Protein AF-A0A914Z240-F1 (afdb_monomer_lite)

Sequence (138 aa):
MFDLDIVGTVSGNLQIVLSVPIGGGIVIIAKALSISATLDLQKNQFRQPYLRVSACELRAGYIDAKVTDLGLLTDSINFKYKQEMIGKAREVIQSTICSNLELIVKTQVNTKLAEIPKAIAVSDVLDYLDKDKEIVRE

Secondary structure (DSSP, 8-state):
-EEEEEEEEEEEEEESSSEEEEEEEEEEEEEEEEEEEEEEEEE-TTS-EEEEEEEEEEEEEEEEEEEE--GGGHHHHHHHSHHHHHHHHHHHHHHHHHHHHHHHIIIIIHHHHHTS-SS--HHHHHHHHHHHHHHTT-

InterPro domains:
  IPR017942 Lipid-binding serum glycoprotein, N-terminal [PF01273] (9-102)
  IPR017943 Bactericidal permeability-increasing protein, alpha/beta domain superfamily [SSF55394] (10-124)
  IPR032942 BPI/LBP/Plunc family [PTHR10504] (3-125)

Organism: NCBI:txid310955

Structure (mmCIF, N/CA/C/O backbone):
data_AF-A0A914Z240-F1
#
_entry.id   AF-A0A914Z240-F1
#
loop_
_atom_site.group_PDB
_atom_site.id
_atom_site.type_symbol
_atom_site.label_atom_id
_atom_site.label_alt_id
_atom_site.label_comp_id
_atom_site.label_asym_id
_atom_site.label_entity_id
_atom_site.label_seq_id
_atom_site.pdbx_PDB_ins_code
_atom_site.Cartn_x
_atom_site.Cartn_y
_atom_site.Cartn_z
_atom_site.occupancy
_atom_site.B_iso_or_equiv
_atom_site.auth_seq_id
_atom_site.auth_comp_id
_atom_site.auth_asym_id
_atom_site.auth_atom_id
_atom_site.pdbx_PDB_model_num
ATOM 1 N N . MET A 1 1 ? -11.266 -2.740 -4.743 1.00 79.38 1 MET A N 1
ATOM 2 C CA . MET A 1 1 ? -10.148 -2.709 -5.705 1.00 79.38 1 MET A CA 1
ATOM 3 C C . MET A 1 1 ? -10.044 -1.285 -6.220 1.00 79.38 1 MET A C 1
ATOM 5 O O . MET A 1 1 ? -11.097 -0.713 -6.477 1.00 79.38 1 MET A O 1
ATOM 9 N N . PHE A 1 2 ? -8.854 -0.689 -6.272 1.00 90.56 2 PHE A N 1
ATOM 10 C CA . PHE A 1 2 ? -8.693 0.720 -6.661 1.00 90.56 2 PHE A CA 1
ATOM 11 C C . PHE A 1 2 ? -7.499 0.921 -7.597 1.00 90.56 2 PHE A C 1
ATOM 13 O O . PHE A 1 2 ? -6.591 0.090 -7.639 1.00 90.56 2 PHE A O 1
ATOM 20 N N . ASP A 1 3 ? -7.516 2.039 -8.317 1.00 92.56 3 ASP A N 1
ATOM 21 C CA . ASP A 1 3 ? -6.481 2.430 -9.268 1.00 92.56 3 ASP A CA 1
ATOM 22 C C . ASP A 1 3 ? -5.756 3.682 -8.767 1.00 92.56 3 ASP A C 1
ATOM 24 O O . ASP A 1 3 ? -6.348 4.532 -8.098 1.00 92.56 3 ASP A O 1
ATOM 28 N N . LEU A 1 4 ? -4.469 3.784 -9.083 1.00 90.12 4 LEU A N 1
ATOM 29 C CA . LEU A 1 4 ? -3.598 4.873 -8.666 1.00 90.12 4 LEU A CA 1
ATOM 30 C C . LEU A 1 4 ? -2.585 5.171 -9.771 1.00 90.12 4 LEU A C 1
ATOM 32 O O . LEU A 1 4 ? -1.832 4.2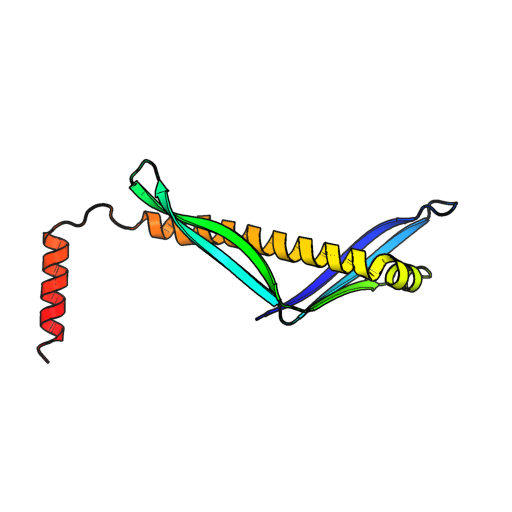89 -10.175 1.00 90.12 4 LEU A O 1
ATOM 36 N N . ASP A 1 5 ? -2.528 6.427 -10.198 1.00 91.19 5 ASP A N 1
ATOM 37 C CA . ASP A 1 5 ? -1.530 6.908 -11.148 1.00 91.19 5 ASP A CA 1
ATOM 38 C C . ASP A 1 5 ? -0.662 7.961 -10.440 1.00 91.19 5 ASP A C 1
ATOM 40 O O . ASP A 1 5 ? -1.174 8.943 -9.900 1.00 91.19 5 ASP A O 1
ATOM 44 N N . ILE A 1 6 ? 0.652 7.732 -10.393 1.00 90.12 6 ILE A N 1
ATOM 45 C CA . ILE A 1 6 ? 1.621 8.600 -9.711 1.00 90.12 6 ILE A CA 1
ATOM 46 C C . ILE A 1 6 ? 2.575 9.163 -10.755 1.00 90.12 6 ILE A C 1
ATOM 48 O O . ILE A 1 6 ? 3.184 8.413 -11.520 1.00 90.12 6 ILE A O 1
ATOM 52 N N . VAL A 1 7 ? 2.741 10.482 -10.752 1.00 91.81 7 VAL A N 1
ATOM 53 C CA . VAL A 1 7 ? 3.733 11.179 -11.573 1.00 91.81 7 VAL A CA 1
ATOM 54 C C . VAL A 1 7 ? 4.705 11.890 -10.646 1.00 91.81 7 VAL A C 1
ATOM 56 O O . VAL A 1 7 ? 4.295 12.553 -9.694 1.00 91.81 7 VAL A O 1
ATOM 59 N N . GLY A 1 8 ? 5.995 11.741 -10.915 1.00 87.81 8 GLY A N 1
ATOM 60 C CA . GLY A 1 8 ? 7.057 12.372 -10.146 1.00 87.81 8 GLY A CA 1
ATOM 61 C C . GLY A 1 8 ? 8.236 12.757 -11.023 1.00 87.81 8 GLY A C 1
ATOM 62 O O . GLY A 1 8 ? 8.265 12.473 -12.219 1.00 87.81 8 GLY A O 1
ATOM 63 N N . THR A 1 9 ? 9.223 13.394 -10.410 1.00 86.69 9 THR A N 1
ATOM 64 C CA . THR A 1 9 ? 10.499 13.716 -11.045 1.00 86.69 9 THR A CA 1
ATOM 65 C C . THR A 1 9 ? 11.589 12.790 -10.521 1.00 86.69 9 THR A C 1
ATOM 67 O O . THR A 1 9 ? 11.593 12.396 -9.354 1.00 86.69 9 THR A O 1
ATOM 70 N N . VAL A 1 10 ? 12.518 12.425 -11.397 1.00 82.62 10 VAL A N 1
ATOM 71 C CA . VAL A 1 10 ? 13.704 11.638 -11.066 1.00 82.62 10 VAL A CA 1
ATOM 72 C C . VAL A 1 10 ? 14.926 12.440 -11.463 1.00 82.62 10 VAL A C 1
ATOM 74 O O . VAL A 1 10 ? 15.034 12.918 -12.589 1.00 82.62 10 VAL A O 1
ATOM 77 N N . SER A 1 11 ? 15.861 12.562 -10.530 1.00 80.31 11 SER A N 1
ATOM 78 C CA . SER A 1 11 ? 17.169 13.166 -10.754 1.00 80.31 11 SER A CA 1
ATOM 79 C C . SER A 1 11 ? 18.250 12.253 -10.198 1.00 80.31 11 SER A C 1
ATOM 81 O O . SER A 1 11 ? 18.097 11.714 -9.101 1.00 80.31 11 SER A O 1
ATOM 83 N N . GLY A 1 12 ? 19.355 12.103 -10.916 1.00 73.62 12 GLY A N 1
ATOM 84 C CA . GLY A 1 12 ? 20.480 11.295 -10.468 1.00 73.62 12 GLY A CA 1
ATOM 85 C C . GLY A 1 12 ? 21.728 11.517 -11.308 1.00 73.62 12 GLY A C 1
ATOM 86 O O . GLY A 1 12 ? 21.738 12.312 -12.243 1.00 73.62 12 GLY A O 1
ATOM 87 N N . ASN A 1 13 ? 22.787 10.786 -10.974 1.00 70.62 13 ASN A N 1
ATOM 88 C CA . ASN A 1 13 ? 24.024 10.764 -11.745 1.00 70.62 13 ASN A CA 1
ATOM 89 C C . ASN A 1 13 ? 24.262 9.338 -12.240 1.00 70.62 13 ASN A C 1
ATOM 91 O O . ASN A 1 13 ? 24.292 8.406 -11.436 1.00 70.62 13 ASN A O 1
ATOM 95 N N . LEU A 1 14 ? 24.441 9.163 -13.550 1.00 64.31 14 LEU A N 1
ATOM 96 C CA . LEU A 1 14 ? 24.892 7.891 -14.113 1.00 64.31 14 LEU A CA 1
ATOM 97 C C . LEU A 1 14 ? 26.411 7.894 -14.222 1.00 64.31 14 LEU A C 1
ATOM 99 O O . LEU A 1 14 ? 26.986 8.790 -14.840 1.00 64.31 14 LEU A O 1
ATOM 103 N N . GLN A 1 15 ? 27.049 6.867 -13.663 1.00 60.50 15 GLN A N 1
ATOM 104 C CA . GLN A 1 15 ? 28.492 6.686 -13.740 1.00 60.50 15 GLN A CA 1
ATOM 105 C C . GLN A 1 15 ? 28.806 5.490 -14.639 1.00 60.50 15 GLN A C 1
ATOM 107 O O . GLN A 1 15 ? 28.673 4.337 -14.237 1.00 60.50 15 GLN A O 1
ATOM 112 N N . ILE A 1 16 ? 29.173 5.784 -15.886 1.00 61.94 16 ILE A N 1
ATOM 113 C CA . ILE A 1 16 ? 29.605 4.777 -16.869 1.00 61.94 16 ILE A CA 1
ATOM 114 C C . ILE A 1 16 ? 31.097 4.984 -17.172 1.00 61.94 16 ILE A C 1
ATOM 116 O O . ILE A 1 16 ? 31.858 4.028 -17.102 1.00 61.94 16 ILE A O 1
ATOM 120 N N . VAL A 1 17 ? 31.519 6.239 -17.410 1.00 60.06 17 VAL A N 1
ATOM 121 C CA . VAL A 1 17 ? 32.932 6.697 -17.478 1.00 60.06 17 VAL A CA 1
ATOM 122 C C . VAL A 1 17 ? 33.040 8.189 -17.099 1.00 60.06 17 VAL A C 1
ATOM 124 O O . VAL A 1 17 ? 33.944 8.579 -16.369 1.00 60.06 17 VAL A O 1
ATOM 127 N N . LEU A 1 18 ? 32.075 9.014 -17.528 1.00 55.22 18 LEU A N 1
ATOM 128 C CA . LEU A 1 18 ? 31.840 10.384 -17.047 1.00 55.22 18 LEU A CA 1
ATOM 129 C C . LEU A 1 18 ? 30.522 10.422 -16.257 1.00 55.22 18 LEU A C 1
ATOM 131 O O . LEU A 1 18 ? 29.559 9.776 -16.673 1.00 55.22 18 LEU A O 1
ATOM 135 N N . SER A 1 19 ? 30.464 11.183 -15.159 1.00 60.62 19 SER A N 1
ATOM 136 C CA . SER A 1 19 ? 29.198 11.455 -14.461 1.00 60.62 19 SER A CA 1
ATOM 137 C C . SER A 1 19 ? 28.347 12.397 -15.301 1.00 60.62 19 SER A C 1
ATOM 139 O O . SER A 1 19 ? 28.671 13.577 -15.425 1.00 60.62 19 SER A O 1
ATOM 141 N N . VAL A 1 20 ? 27.261 11.876 -15.866 1.00 65.00 20 VAL A N 1
ATOM 142 C CA . VAL A 1 20 ? 26.269 12.690 -16.573 1.00 65.00 20 VAL A CA 1
ATOM 143 C C . VAL A 1 20 ? 25.057 12.862 -15.657 1.00 65.00 20 VAL A C 1
ATOM 145 O O . VAL A 1 20 ? 24.470 11.847 -15.254 1.00 65.00 20 VAL A O 1
ATOM 148 N N . PRO A 1 21 ? 24.686 14.107 -15.299 1.00 60.94 21 PRO A N 1
ATOM 149 C CA . PRO A 1 21 ? 23.456 14.351 -14.570 1.00 60.94 21 PRO A CA 1
ATOM 150 C C . PRO A 1 21 ? 22.283 13.980 -15.472 1.00 60.94 21 PRO A C 1
ATOM 152 O O . PRO A 1 21 ? 22.159 14.463 -16.598 1.00 60.94 21 PRO A O 1
ATOM 155 N N . ILE A 1 22 ? 21.432 13.098 -14.969 1.00 75.19 22 ILE A N 1
ATOM 156 C CA . ILE A 1 22 ? 20.183 12.715 -15.610 1.00 75.19 22 ILE A CA 1
ATOM 157 C C . ILE A 1 22 ? 19.025 13.287 -14.80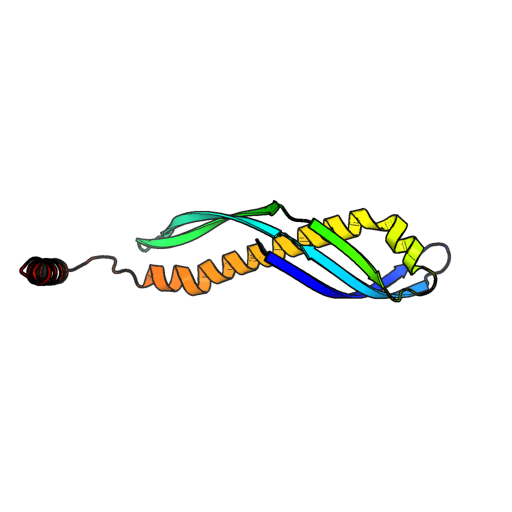5 1.00 75.19 22 ILE A C 1
ATOM 159 O O . ILE A 1 22 ? 18.973 13.158 -13.582 1.00 75.19 22 ILE A O 1
ATOM 163 N N . GLY A 1 23 ? 18.102 13.935 -15.504 1.00 79.38 23 GLY A N 1
ATOM 164 C CA . GLY A 1 23 ? 16.864 14.464 -14.949 1.00 79.38 23 GLY A CA 1
ATOM 165 C C . GLY A 1 23 ? 15.717 14.125 -15.888 1.00 79.38 23 GLY A C 1
ATOM 166 O O . GLY A 1 23 ? 15.890 14.214 -17.099 1.00 79.38 23 GLY A O 1
ATOM 167 N N . GLY A 1 24 ? 14.584 13.705 -15.335 1.00 87.25 24 GLY A N 1
ATOM 168 C CA . GLY A 1 24 ? 13.388 13.353 -16.096 1.00 87.25 24 GLY A CA 1
ATOM 169 C C . GLY A 1 24 ? 12.185 13.101 -15.193 1.00 87.25 24 GLY A C 1
ATOM 170 O O . GLY A 1 24 ? 12.201 13.424 -14.003 1.00 87.25 24 GLY A O 1
ATOM 171 N N . GLY A 1 25 ? 11.132 12.532 -15.766 1.00 91.06 25 GLY A N 1
ATOM 172 C CA . GLY A 1 25 ? 9.928 12.116 -15.058 1.00 91.06 25 GLY A CA 1
ATOM 173 C C . GLY A 1 25 ? 9.944 10.632 -14.694 1.00 91.06 25 GLY A C 1
ATOM 174 O O . GLY A 1 25 ? 10.650 9.827 -15.299 1.00 91.06 25 GLY A O 1
ATOM 175 N N . ILE A 1 26 ? 9.127 10.254 -13.718 1.00 92.25 26 ILE A N 1
ATOM 176 C CA . ILE A 1 26 ? 8.705 8.873 -13.488 1.00 92.25 26 ILE A CA 1
ATOM 177 C C . ILE A 1 26 ? 7.187 8.822 -13.457 1.00 92.25 26 ILE A C 1
ATOM 179 O O . ILE A 1 26 ? 6.531 9.659 -12.836 1.00 92.25 26 ILE A O 1
ATOM 183 N N . VAL A 1 27 ? 6.636 7.827 -14.136 1.00 94.25 27 VAL A N 1
ATOM 184 C CA . VAL A 1 27 ? 5.209 7.540 -14.169 1.00 94.25 27 VAL A CA 1
ATOM 185 C C . VAL A 1 27 ? 5.016 6.125 -13.653 1.00 94.25 27 VAL A C 1
ATOM 187 O O . VAL A 1 27 ? 5.560 5.171 -14.212 1.00 94.25 27 VAL A O 1
ATOM 190 N N . ILE A 1 28 ? 4.240 6.001 -12.584 1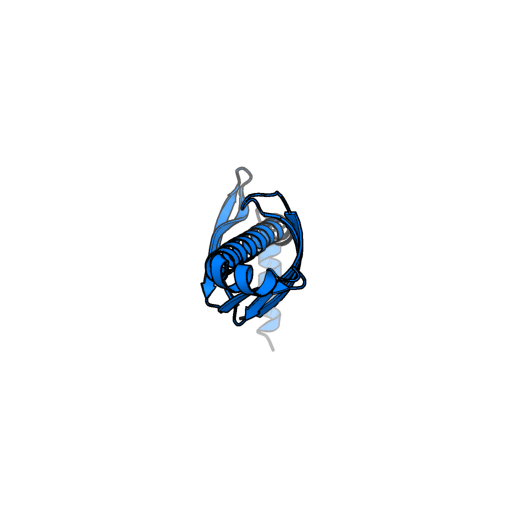.00 95.06 28 ILE A N 1
ATOM 191 C CA . ILE A 1 28 ? 3.847 4.728 -11.991 1.00 95.06 28 ILE A CA 1
ATOM 192 C C . ILE A 1 28 ? 2.351 4.569 -12.213 1.00 95.06 28 ILE A C 1
ATOM 194 O O . ILE A 1 28 ? 1.565 5.441 -11.846 1.00 95.06 28 ILE A O 1
ATOM 198 N N . ILE A 1 29 ? 1.970 3.449 -12.812 1.00 95.50 29 ILE A N 1
ATOM 199 C CA . ILE A 1 29 ? 0.584 3.100 -13.096 1.00 95.50 29 ILE A CA 1
ATOM 200 C C . ILE A 1 29 ? 0.264 1.873 -12.265 1.00 95.50 29 ILE A C 1
ATOM 202 O O . ILE A 1 29 ? 0.861 0.814 -12.457 1.00 95.50 29 ILE A O 1
ATOM 206 N N . ALA A 1 30 ? -0.686 2.007 -11.354 1.00 95.06 30 ALA A N 1
ATOM 207 C CA . ALA A 1 30 ? -1.144 0.915 -10.525 1.00 95.06 30 ALA A CA 1
ATOM 208 C C . ALA A 1 30 ? -2.637 0.688 -10.749 1.00 95.06 30 ALA A C 1
ATOM 210 O O . ALA A 1 30 ? -3.459 1.582 -10.553 1.00 95.06 30 ALA A O 1
ATOM 211 N N . LYS A 1 31 ? -2.990 -0.519 -11.181 1.00 95.62 31 LYS A N 1
ATOM 212 C CA . LYS A 1 31 ? -4.366 -0.900 -11.497 1.00 95.62 31 LYS A CA 1
ATOM 213 C C . LYS A 1 31 ? -4.782 -2.080 -10.650 1.00 95.62 31 LYS A C 1
ATOM 215 O O . LYS A 1 31 ? -3.973 -2.962 -10.351 1.00 95.62 31 LYS A O 1
ATOM 220 N N . ALA A 1 32 ? -6.063 -2.125 -10.318 1.00 94.69 32 ALA A N 1
ATOM 221 C CA . ALA A 1 32 ? -6.655 -3.250 -9.624 1.00 94.69 32 ALA A CA 1
ATOM 222 C C . ALA A 1 32 ? -5.984 -3.566 -8.267 1.00 94.69 32 ALA A C 1
ATOM 224 O O . ALA A 1 32 ? -5.882 -4.728 -7.871 1.00 94.69 32 ALA A O 1
ATOM 225 N N . LEU A 1 33 ? -5.527 -2.543 -7.536 1.00 94.31 33 LEU A N 1
ATOM 226 C CA . LEU A 1 33 ? -4.865 -2.742 -6.251 1.00 94.31 33 LEU A CA 1
ATOM 227 C C . LEU A 1 33 ? -5.841 -3.269 -5.190 1.00 94.31 33 LEU A C 1
ATOM 229 O O . LEU A 1 33 ? -6.977 -2.795 -5.052 1.00 94.31 33 LEU A O 1
ATOM 233 N N . SER A 1 34 ? -5.368 -4.243 -4.413 1.00 94.44 34 SER A N 1
ATOM 234 C CA . SER A 1 34 ? -6.075 -4.818 -3.270 1.00 94.44 34 SER A CA 1
ATOM 235 C C . SER A 1 34 ? -5.147 -4.914 -2.070 1.00 94.44 34 SER A C 1
ATOM 237 O O . SER A 1 34 ? -4.102 -5.562 -2.137 1.00 94.44 34 SER A O 1
ATOM 239 N N . ILE A 1 35 ? -5.559 -4.308 -0.961 1.00 92.69 35 ILE A N 1
ATOM 240 C CA . ILE A 1 35 ? -4.810 -4.280 0.295 1.00 92.69 35 ILE A CA 1
ATOM 241 C C . ILE A 1 35 ? -5.583 -5.075 1.331 1.00 92.69 35 ILE A C 1
ATOM 243 O O . ILE A 1 35 ? -6.799 -4.942 1.442 1.00 92.69 35 ILE A O 1
ATOM 247 N N . SER A 1 36 ? -4.862 -5.907 2.069 1.00 95.06 36 SER A N 1
ATOM 248 C CA . SER A 1 36 ? -5.387 -6.610 3.230 1.00 95.06 36 SER A CA 1
ATOM 249 C C . SER A 1 36 ? -4.761 -6.012 4.472 1.00 95.06 36 SER A C 1
ATOM 251 O O . SER A 1 36 ? -3.543 -5.845 4.522 1.00 95.06 36 SER A O 1
ATOM 253 N N . ALA A 1 37 ? -5.584 -5.723 5.472 1.00 95.44 37 ALA A N 1
ATOM 254 C CA . ALA A 1 37 ? -5.123 -5.284 6.774 1.00 95.44 37 ALA A CA 1
ATOM 255 C C . ALA A 1 37 ? -5.832 -6.071 7.875 1.00 95.44 37 ALA A C 1
ATOM 257 O O . ALA A 1 37 ? -7.039 -6.302 7.802 1.00 95.44 37 ALA A O 1
ATOM 258 N N . THR A 1 38 ? -5.072 -6.458 8.891 1.00 96.50 38 THR A N 1
ATOM 259 C CA . THR A 1 38 ? -5.577 -7.114 10.096 1.00 96.50 38 THR A CA 1
ATOM 260 C C . THR A 1 38 ? -5.567 -6.103 11.232 1.00 96.50 38 THR A C 1
ATOM 262 O O . THR A 1 38 ? -4.583 -5.386 11.434 1.00 96.50 38 THR A O 1
ATOM 265 N N . LEU A 1 39 ? -6.686 -6.027 11.948 1.00 95.94 39 LEU A N 1
ATOM 266 C CA . LEU A 1 39 ? -6.911 -5.092 13.042 1.00 95.94 39 LEU A CA 1
ATOM 267 C C . LEU A 1 39 ? -7.203 -5.878 14.318 1.00 95.94 39 LEU A C 1
ATOM 269 O O . LEU A 1 39 ? -8.150 -6.661 14.362 1.00 95.94 39 LEU A O 1
ATOM 273 N N . ASP A 1 40 ? -6.430 -5.613 15.363 1.00 95.25 40 ASP A N 1
ATOM 274 C CA . ASP A 1 40 ? -6.607 -6.217 16.677 1.00 95.25 40 ASP A CA 1
ATOM 275 C C . ASP A 1 40 ? -7.276 -5.211 17.614 1.00 95.25 40 ASP A C 1
ATOM 277 O O . ASP A 1 40 ? -6.774 -4.099 17.809 1.00 95.25 40 ASP A O 1
ATOM 281 N N . LEU A 1 41 ? -8.386 -5.606 18.238 1.00 94.19 41 LEU A N 1
ATOM 282 C CA . LEU A 1 41 ? -9.006 -4.834 19.312 1.00 94.19 41 LEU A CA 1
ATOM 283 C C . LEU A 1 41 ? -8.324 -5.164 20.640 1.00 94.19 41 LEU A C 1
ATOM 285 O O . LEU A 1 41 ? -8.311 -6.310 21.084 1.00 94.19 41 LEU A O 1
ATOM 289 N N . GLN A 1 42 ? -7.767 -4.149 21.288 1.00 92.94 42 GLN A N 1
ATOM 290 C CA . GLN A 1 42 ? -7.033 -4.284 22.540 1.00 92.94 42 GLN A CA 1
ATOM 291 C C . GLN A 1 42 ? -7.532 -3.277 23.576 1.00 92.94 42 GLN A C 1
ATOM 293 O O . GLN A 1 42 ? -8.287 -2.358 23.269 1.00 92.94 42 GLN A O 1
ATOM 298 N N . LYS A 1 43 ? -7.101 -3.442 24.830 1.00 91.44 43 LYS A N 1
ATOM 299 C CA . LYS A 1 43 ? -7.356 -2.487 25.916 1.00 91.44 43 LYS A CA 1
ATOM 300 C C . LYS A 1 43 ? -6.048 -1.899 26.425 1.00 91.44 43 LYS A C 1
ATOM 302 O O . LYS A 1 43 ? -5.068 -2.625 26.584 1.00 91.44 43 LYS A O 1
ATOM 307 N N . ASN A 1 44 ? -6.032 -0.603 26.711 1.00 88.50 44 ASN A N 1
ATOM 308 C CA . ASN A 1 44 ? -4.877 0.047 27.331 1.00 88.50 44 ASN A CA 1
ATOM 309 C C . ASN A 1 44 ? -4.878 -0.124 28.868 1.00 88.50 44 ASN A C 1
ATOM 311 O O . ASN A 1 44 ? -5.792 -0.716 29.454 1.00 88.50 44 ASN A O 1
ATOM 315 N N . GLN A 1 45 ? -3.862 0.426 29.542 1.00 90.56 45 GLN A N 1
ATOM 316 C CA . GLN A 1 45 ? -3.738 0.393 31.009 1.00 90.56 45 GLN A CA 1
ATOM 317 C C . GLN A 1 45 ? -4.910 1.063 31.750 1.00 90.56 45 GLN A C 1
ATOM 319 O O . GLN A 1 45 ? -5.242 0.683 32.869 1.00 90.56 45 GLN A O 1
ATOM 324 N N . PHE A 1 46 ? -5.600 2.002 31.099 1.00 86.81 46 PHE A N 1
ATOM 325 C CA . PHE A 1 46 ? -6.780 2.689 31.624 1.00 86.81 46 PHE A CA 1
ATOM 326 C C . PHE A 1 46 ? -8.096 1.975 31.278 1.00 86.81 46 PHE A C 1
ATOM 328 O O . PHE A 1 46 ? -9.167 2.565 31.450 1.00 86.81 46 PHE A O 1
ATOM 335 N N . ARG A 1 47 ? -8.031 0.728 30.783 1.00 85.62 47 ARG A N 1
ATOM 336 C CA . ARG A 1 47 ? -9.169 -0.075 30.299 1.00 85.62 47 ARG A CA 1
ATOM 337 C C . ARG A 1 47 ? -9.957 0.580 29.157 1.00 85.62 47 ARG A C 1
ATOM 339 O O . ARG A 1 47 ? -11.127 0.268 28.979 1.00 85.62 47 ARG A O 1
ATOM 346 N N . GLN A 1 48 ? -9.341 1.481 28.391 1.00 88.69 48 GLN A N 1
ATOM 347 C CA . GLN A 1 48 ? -9.960 2.020 27.179 1.00 88.69 48 GLN A CA 1
ATOM 348 C C . GLN A 1 48 ? -9.680 1.081 26.004 1.00 88.69 48 GLN A C 1
ATOM 350 O O . GLN A 1 48 ? -8.524 0.661 25.844 1.00 88.69 48 GLN A O 1
ATOM 355 N N . PRO A 1 49 ? -10.702 0.745 25.201 1.00 92.19 49 PRO A N 1
ATOM 356 C CA . PRO A 1 49 ? -10.510 -0.031 23.990 1.00 92.19 49 PRO A CA 1
ATOM 357 C C . PRO A 1 49 ? -9.779 0.805 22.935 1.00 92.19 49 PRO A C 1
ATOM 359 O O . PRO A 1 49 ? -9.998 2.008 22.812 1.00 92.19 49 PRO A O 1
ATOM 362 N N . TYR A 1 50 ? -8.909 0.163 22.166 1.00 94.31 50 TYR A N 1
ATOM 363 C CA . TYR A 1 50 ? -8.268 0.753 21.000 1.00 94.31 50 TYR A CA 1
ATOM 364 C C . TYR A 1 50 ? -8.008 -0.331 19.953 1.00 94.31 50 TYR A C 1
ATOM 366 O O . TYR A 1 50 ? -7.729 -1.483 20.289 1.00 94.31 50 TYR A O 1
ATOM 374 N N . LEU A 1 51 ? -8.103 0.036 18.682 1.00 95.50 51 LEU A N 1
ATOM 375 C CA . LEU A 1 51 ? -7.715 -0.801 17.558 1.00 95.50 51 LEU A CA 1
ATOM 376 C C . LEU A 1 51 ? -6.244 -0.575 17.213 1.00 95.50 51 LEU A C 1
ATOM 378 O O . LEU A 1 51 ? -5.737 0.553 17.220 1.00 95.50 51 LEU A O 1
ATOM 382 N N . ARG A 1 52 ? -5.563 -1.666 16.879 1.00 95.00 52 ARG A N 1
ATOM 383 C CA . ARG A 1 52 ? -4.181 -1.683 16.409 1.00 95.00 52 ARG A CA 1
ATOM 384 C C . ARG A 1 52 ? -4.115 -2.407 15.073 1.00 95.00 52 ARG A C 1
ATOM 386 O O . ARG A 1 52 ? -4.628 -3.511 14.957 1.00 95.00 52 ARG A O 1
ATOM 393 N N . VAL A 1 53 ? -3.439 -1.823 14.088 1.00 95.94 53 VAL A N 1
ATOM 394 C CA . VAL A 1 53 ? -3.092 -2.538 12.852 1.00 95.94 53 VAL A CA 1
ATOM 395 C C . VAL A 1 53 ? -1.973 -3.530 13.180 1.00 95.94 53 VAL A C 1
ATOM 397 O O . VAL A 1 53 ? -0.918 -3.127 13.671 1.00 95.94 53 VAL A O 1
ATOM 400 N N . SER A 1 54 ? -2.222 -4.824 12.989 1.00 94.69 54 SER A N 1
ATOM 401 C CA . SER A 1 54 ? -1.261 -5.901 13.271 1.00 94.69 54 SER A CA 1
ATOM 402 C C . SER A 1 54 ? -0.567 -6.411 12.013 1.00 94.69 54 SER A C 1
ATOM 404 O O . SER A 1 54 ? 0.599 -6.799 12.068 1.00 94.69 54 SER A O 1
ATOM 406 N N . ALA A 1 55 ? -1.247 -6.345 10.870 1.00 95.69 55 ALA A N 1
ATOM 407 C CA . ALA A 1 55 ? -0.675 -6.630 9.563 1.00 95.69 55 ALA A CA 1
ATOM 408 C C . ALA A 1 55 ? -1.291 -5.713 8.504 1.00 95.69 55 ALA A C 1
ATOM 410 O O . ALA A 1 55 ? -2.470 -5.372 8.588 1.00 95.69 55 ALA A O 1
ATOM 411 N N . CYS A 1 56 ? -0.505 -5.339 7.499 1.00 95.50 56 CYS A N 1
ATOM 412 C CA . CYS A 1 56 ? -0.979 -4.631 6.317 1.00 95.50 56 CYS A CA 1
ATOM 413 C C . CYS A 1 56 ? -0.095 -4.982 5.119 1.00 95.50 56 CYS A C 1
ATOM 415 O O . CYS A 1 56 ? 1.127 -4.860 5.187 1.00 95.50 56 CYS A O 1
ATOM 417 N N . GLU A 1 57 ? -0.706 -5.444 4.031 1.00 95.44 57 GLU A N 1
ATOM 418 C CA . GLU A 1 57 ? 0.023 -5.878 2.841 1.00 95.44 57 GLU A CA 1
ATOM 419 C C . GLU A 1 57 ? -0.779 -5.675 1.553 1.00 95.44 57 GLU A C 1
ATOM 421 O O . GLU A 1 57 ? -2.011 -5.771 1.522 1.00 95.44 57 GLU A O 1
ATOM 426 N N . LEU A 1 58 ? -0.060 -5.447 0.455 1.00 93.94 58 LEU A N 1
ATOM 427 C CA . LEU A 1 58 ? -0.630 -5.387 -0.881 1.00 93.94 58 LEU A CA 1
ATOM 428 C C . LEU A 1 58 ? -0.773 -6.808 -1.452 1.00 93.94 58 LEU A C 1
ATOM 430 O O . LEU A 1 58 ? 0.198 -7.406 -1.925 1.00 93.94 58 LEU A O 1
ATOM 434 N N . ARG A 1 59 ? -2.003 -7.332 -1.444 1.00 93.19 59 ARG A N 1
ATOM 435 C CA . ARG A 1 59 ? -2.348 -8.702 -1.865 1.00 93.19 59 ARG A CA 1
ATOM 436 C C . ARG A 1 59 ? -2.374 -8.888 -3.375 1.00 93.19 59 ARG A C 1
ATOM 438 O O . ARG A 1 59 ? -1.886 -9.895 -3.875 1.00 93.19 59 ARG A O 1
ATOM 445 N N . ALA A 1 60 ? -2.967 -7.943 -4.095 1.00 90.00 60 ALA A N 1
ATOM 446 C CA . ALA A 1 60 ? -3.178 -8.065 -5.533 1.00 90.00 60 ALA A CA 1
ATOM 447 C C . ALA A 1 60 ? -3.077 -6.708 -6.228 1.00 90.00 60 ALA A C 1
ATOM 449 O O . ALA A 1 60 ? -3.113 -5.659 -5.580 1.00 90.00 60 ALA A O 1
ATOM 450 N N . GLY A 1 61 ? -2.946 -6.767 -7.550 1.00 91.69 61 GLY A N 1
ATOM 451 C CA . GLY A 1 61 ? -2.891 -5.607 -8.425 1.00 91.69 61 GLY A CA 1
ATOM 452 C C . GLY A 1 61 ? -1.698 -5.636 -9.366 1.00 91.69 61 GLY A C 1
ATOM 453 O O . GLY A 1 61 ? -0.710 -6.344 -9.146 1.00 91.69 61 GLY A O 1
ATOM 454 N N . TYR A 1 62 ? -1.825 -4.854 -10.427 1.00 94.62 62 TYR A N 1
ATOM 455 C CA . TYR A 1 62 ? -0.797 -4.636 -11.427 1.00 94.62 62 TYR A CA 1
ATOM 456 C C . TYR A 1 62 ? -0.108 -3.303 -11.155 1.00 94.62 62 TYR A C 1
ATOM 458 O O . TYR A 1 62 ? -0.783 -2.307 -10.908 1.00 94.62 62 TYR A O 1
ATOM 466 N N . ILE A 1 63 ? 1.223 -3.288 -11.198 1.00 95.69 63 ILE A N 1
ATOM 467 C CA . ILE A 1 63 ? 2.034 -2.078 -11.054 1.00 95.69 63 ILE A CA 1
ATOM 468 C C . ILE A 1 63 ? 3.028 -2.059 -12.207 1.00 95.69 63 ILE A C 1
ATOM 470 O O . ILE A 1 63 ? 3.775 -3.019 -12.395 1.00 95.69 63 ILE A O 1
ATOM 474 N N . ASP A 1 64 ? 3.042 -0.958 -12.945 1.00 96.06 64 ASP A N 1
ATOM 475 C CA . ASP A 1 64 ? 4.062 -0.639 -13.934 1.00 96.06 64 ASP A CA 1
ATOM 476 C C . ASP A 1 64 ? 4.737 0.676 -13.555 1.00 96.06 64 ASP A C 1
ATOM 478 O O . ASP A 1 64 ? 4.118 1.564 -12.967 1.00 96.06 64 ASP A O 1
ATOM 482 N N . ALA A 1 65 ? 6.017 0.793 -13.882 1.00 94.75 65 ALA A N 1
ATOM 483 C CA . ALA A 1 65 ? 6.807 1.979 -13.605 1.00 94.75 65 ALA A CA 1
ATOM 484 C C . ALA A 1 65 ? 7.730 2.250 -14.789 1.00 94.75 65 ALA A C 1
ATOM 486 O O . ALA A 1 65 ? 8.441 1.354 -15.252 1.00 94.75 65 ALA A O 1
ATOM 487 N N . LYS A 1 66 ? 7.722 3.493 -15.268 1.00 93.81 66 LYS A N 1
ATOM 488 C CA . LYS A 1 66 ? 8.561 3.941 -16.379 1.00 93.81 66 LYS A CA 1
ATOM 489 C C . LYS A 1 66 ? 9.104 5.333 -16.124 1.00 93.81 66 LYS A C 1
ATOM 491 O O . LYS A 1 66 ? 8.415 6.184 -15.567 1.00 93.81 66 LYS A O 1
ATOM 496 N N . VAL A 1 67 ? 10.318 5.572 -16.587 1.00 92.62 67 VAL A N 1
ATOM 497 C CA . VAL A 1 67 ? 10.900 6.910 -16.650 1.00 92.62 67 VAL A CA 1
ATOM 498 C C . VAL A 1 67 ? 10.565 7.572 -17.981 1.00 92.62 67 VAL A C 1
ATOM 500 O O . VAL A 1 67 ? 10.458 6.902 -19.013 1.00 92.62 67 VAL A O 1
ATOM 503 N N . THR A 1 68 ? 10.397 8.888 -17.951 1.00 92.44 68 THR A N 1
ATOM 504 C CA . THR A 1 68 ? 10.185 9.745 -19.120 1.00 92.44 68 THR A CA 1
ATOM 505 C C . THR A 1 68 ? 11.243 10.839 -19.141 1.00 92.44 68 THR A C 1
ATOM 507 O O . THR A 1 68 ? 11.842 11.159 -18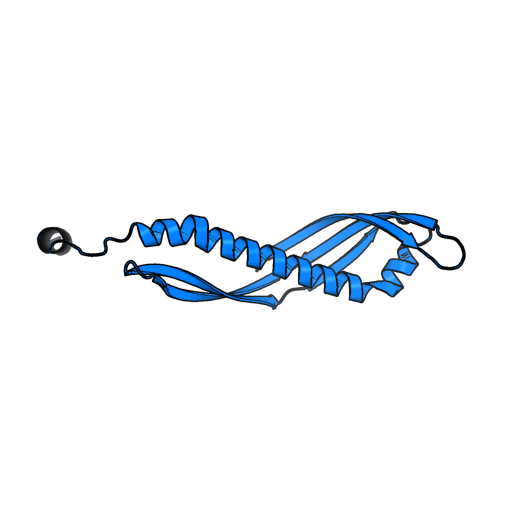.117 1.00 92.44 68 THR A O 1
ATOM 510 N N . ASP A 1 69 ? 11.489 11.411 -20.317 1.00 88.38 69 ASP A N 1
ATOM 511 C CA . ASP A 1 69 ? 12.272 12.643 -20.463 1.00 88.38 69 ASP A CA 1
ATOM 512 C C . ASP A 1 69 ? 13.731 12.569 -19.964 1.00 88.38 69 ASP A C 1
ATOM 514 O O . ASP A 1 69 ? 14.340 13.598 -19.702 1.00 88.38 69 ASP A O 1
ATOM 518 N N . LEU A 1 70 ? 14.343 11.375 -19.908 1.00 84.31 70 LEU A N 1
ATOM 519 C CA . LEU A 1 70 ? 15.778 11.194 -19.605 1.00 84.31 70 LEU A CA 1
ATOM 520 C C . LEU A 1 70 ? 16.681 11.349 -20.847 1.00 84.31 70 LEU A C 1
ATOM 522 O O . LEU A 1 70 ? 17.840 10.923 -20.854 1.00 84.31 70 LEU A O 1
ATOM 526 N N . GLY A 1 71 ? 16.146 11.902 -21.938 1.00 83.50 71 GLY A N 1
ATOM 527 C CA . GLY A 1 71 ? 16.834 12.013 -23.223 1.00 83.50 71 GLY A CA 1
ATOM 528 C C . GLY A 1 71 ? 17.195 10.646 -23.816 1.00 83.50 71 GLY A C 1
ATOM 529 O O . GLY A 1 71 ? 16.401 9.704 -23.763 1.00 83.50 71 GLY A O 1
ATOM 530 N N . LEU A 1 72 ? 18.416 10.531 -24.353 1.00 84.00 72 LEU A N 1
ATOM 531 C CA . LEU A 1 72 ? 18.932 9.336 -25.047 1.00 84.00 72 LEU A CA 1
ATOM 532 C C . LEU A 1 72 ? 18.965 8.065 -24.179 1.00 84.00 72 LEU A C 1
ATOM 534 O O . LEU A 1 72 ? 19.111 6.962 -24.697 1.00 84.00 72 LEU A O 1
ATOM 538 N N . LEU A 1 73 ? 18.864 8.211 -22.856 1.00 84.38 73 LEU A N 1
ATOM 539 C CA . LEU A 1 73 ? 18.989 7.105 -21.910 1.00 84.38 73 LEU A CA 1
ATOM 540 C C . LEU A 1 7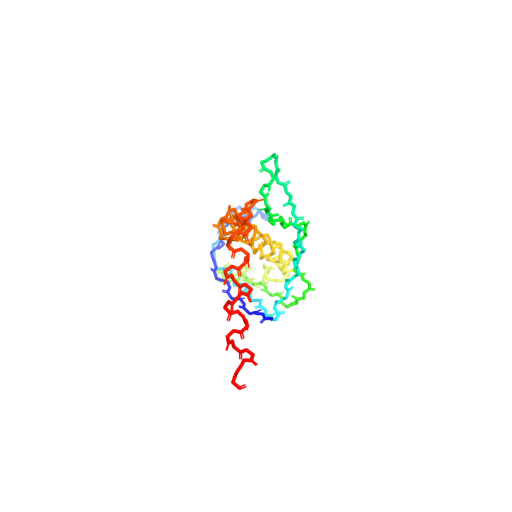3 ? 17.637 6.525 -21.485 1.00 84.38 73 LEU A C 1
ATOM 542 O O . LEU A 1 73 ? 17.617 5.482 -20.835 1.00 84.38 73 LEU A O 1
ATOM 546 N N . THR A 1 74 ? 16.524 7.155 -21.873 1.00 88.38 74 THR A N 1
ATOM 547 C CA . THR A 1 74 ? 15.167 6.768 -21.453 1.00 88.38 74 THR A CA 1
ATOM 548 C C . THR A 1 74 ? 14.889 5.285 -21.701 1.00 88.38 74 THR A C 1
ATOM 550 O O . THR A 1 74 ? 14.548 4.558 -20.768 1.00 88.38 74 THR A O 1
ATOM 553 N N . ASP A 1 75 ? 15.114 4.803 -22.925 1.00 89.88 75 ASP A N 1
ATOM 554 C CA . ASP A 1 75 ? 14.839 3.408 -23.290 1.00 89.88 75 ASP A CA 1
ATOM 555 C C . ASP A 1 75 ? 15.798 2.431 -22.607 1.00 89.88 75 ASP A C 1
ATOM 557 O O . ASP A 1 75 ? 15.379 1.386 -22.112 1.00 89.88 75 ASP A O 1
ATOM 561 N N . SER A 1 76 ? 17.079 2.799 -22.503 1.00 88.81 76 SER A N 1
ATOM 562 C CA . SER A 1 76 ? 18.094 1.981 -21.827 1.00 88.81 76 SER A CA 1
ATOM 563 C C . SER A 1 76 ? 17.766 1.775 -20.346 1.00 88.81 76 SER A C 1
ATOM 565 O O . SER A 1 76 ? 17.892 0.663 -19.832 1.00 88.81 76 SER A O 1
ATOM 567 N N . ILE A 1 77 ? 17.320 2.829 -19.654 1.00 88.44 77 ILE A N 1
ATOM 568 C CA . ILE A 1 77 ? 16.931 2.757 -18.241 1.00 88.44 77 ILE A CA 1
ATOM 569 C C . ILE A 1 77 ? 15.632 1.975 -18.078 1.00 88.44 77 ILE A C 1
ATOM 571 O O . ILE A 1 77 ? 15.575 1.071 -17.243 1.00 88.44 77 ILE A O 1
ATOM 575 N N . ASN A 1 78 ? 14.623 2.257 -18.906 1.00 91.00 78 ASN A N 1
ATOM 576 C CA . ASN A 1 78 ? 13.364 1.516 -18.893 1.00 91.00 78 ASN A CA 1
ATOM 577 C C . ASN A 1 78 ? 13.562 0.030 -19.192 1.00 91.00 78 ASN A C 1
ATOM 579 O O . ASN A 1 78 ? 12.834 -0.785 -18.644 1.00 91.00 78 ASN A O 1
ATOM 583 N N . PHE A 1 79 ? 14.538 -0.347 -20.017 1.00 91.88 79 PHE A N 1
ATOM 584 C CA . PHE A 1 79 ? 14.859 -1.747 -20.272 1.00 91.88 79 PHE A CA 1
ATOM 585 C C . PHE A 1 79 ? 15.620 -2.383 -19.102 1.00 91.88 79 PHE A C 1
ATOM 587 O O . PHE A 1 79 ? 15.229 -3.438 -18.606 1.00 91.88 79 PHE A O 1
ATOM 594 N N . LYS A 1 80 ? 16.692 -1.731 -18.631 1.00 90.00 80 LYS A N 1
ATOM 595 C CA . LYS A 1 80 ? 17.602 -2.296 -17.625 1.00 90.00 80 LYS A CA 1
ATOM 596 C C . LYS A 1 80 ? 16.998 -2.345 -16.219 1.00 90.00 80 LYS A C 1
ATOM 598 O O . LYS A 1 80 ? 17.200 -3.326 -15.512 1.00 90.00 80 LYS A O 1
ATOM 603 N N . TYR A 1 81 ? 16.270 -1.306 -15.814 1.00 89.62 81 TYR A N 1
ATOM 604 C CA . TYR A 1 81 ? 15.814 -1.111 -14.432 1.00 89.62 81 TYR A CA 1
ATOM 605 C C . TYR A 1 81 ? 14.314 -1.342 -14.236 1.00 89.62 81 TYR A C 1
ATOM 607 O O . TYR A 1 81 ? 13.804 -1.107 -13.143 1.00 89.62 81 TYR A O 1
ATOM 615 N N . LYS A 1 82 ? 13.590 -1.830 -15.255 1.00 91.81 82 LYS A N 1
ATOM 616 C CA . LYS A 1 82 ? 12.127 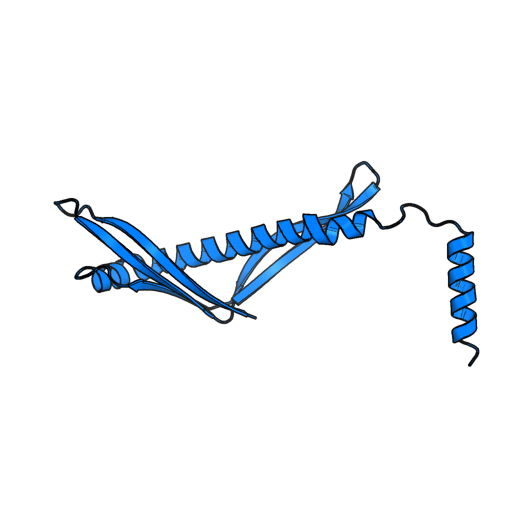-2.000 -15.195 1.00 91.81 82 LYS A CA 1
ATOM 617 C C . LYS A 1 82 ? 11.650 -2.695 -13.922 1.00 91.81 82 LYS A C 1
ATOM 619 O O . LYS A 1 82 ? 10.795 -2.184 -13.209 1.00 91.81 82 LYS A O 1
ATOM 624 N N . GLN A 1 83 ? 12.210 -3.871 -13.649 1.00 94.75 83 GLN A N 1
ATOM 625 C CA . GLN A 1 83 ? 11.771 -4.714 -12.536 1.00 94.75 83 GLN A CA 1
ATOM 626 C C . GLN A 1 83 ? 12.126 -4.101 -11.181 1.00 94.75 83 GLN A C 1
ATOM 628 O O . GLN A 1 83 ? 11.342 -4.197 -10.243 1.00 94.75 83 GLN A O 1
ATOM 633 N N . GLU A 1 84 ? 13.268 -3.420 -11.092 1.00 92.88 84 GLU A N 1
ATOM 634 C CA . GLU A 1 84 ? 13.681 -2.715 -9.879 1.00 92.88 84 GLU A CA 1
ATOM 635 C C . GLU A 1 84 ? 12.751 -1.533 -9.585 1.00 92.88 84 GLU A C 1
ATOM 637 O O . GLU A 1 84 ? 12.277 -1.386 -8.459 1.00 92.88 84 GLU A O 1
ATOM 642 N N . MET A 1 85 ? 12.401 -0.747 -10.609 1.00 92.56 85 MET A N 1
ATOM 643 C CA . MET A 1 85 ? 11.446 0.355 -10.478 1.00 92.56 85 MET A CA 1
ATOM 644 C C . MET A 1 85 ? 10.058 -0.140 -10.069 1.00 92.56 85 MET A C 1
ATOM 646 O O . MET A 1 85 ? 9.450 0.437 -9.170 1.00 92.56 85 MET A O 1
ATOM 650 N N . ILE A 1 86 ? 9.566 -1.225 -10.674 1.00 95.25 86 ILE A N 1
ATOM 651 C CA . ILE A 1 86 ? 8.279 -1.833 -10.303 1.00 95.25 86 ILE A CA 1
ATOM 652 C C . ILE A 1 86 ? 8.319 -2.353 -8.860 1.00 95.25 86 ILE A C 1
ATOM 654 O O . ILE A 1 86 ? 7.391 -2.101 -8.088 1.00 95.25 86 ILE A O 1
ATOM 658 N N . GLY A 1 87 ? 9.395 -3.043 -8.472 1.00 94.88 87 GLY A N 1
ATOM 659 C CA . GLY A 1 87 ? 9.582 -3.541 -7.109 1.00 94.88 87 GLY A CA 1
ATOM 660 C C . GLY A 1 87 ? 9.583 -2.409 -6.085 1.00 94.88 87 GLY A C 1
ATOM 661 O O . GLY A 1 87 ? 8.857 -2.471 -5.089 1.00 94.88 87 GLY A O 1
ATOM 662 N N . LYS A 1 88 ? 10.317 -1.328 -6.369 1.00 93.62 88 LYS A N 1
ATOM 663 C CA . LYS A 1 88 ? 10.366 -0.157 -5.493 1.00 93.62 88 LYS A CA 1
ATOM 664 C C . LYS A 1 88 ? 9.032 0.580 -5.438 1.00 93.62 88 LYS A C 1
ATOM 666 O O . LYS A 1 88 ? 8.593 0.950 -4.352 1.00 93.62 88 LYS A O 1
ATOM 671 N N . ALA A 1 89 ? 8.357 0.749 -6.573 1.00 93.69 89 ALA A N 1
ATOM 672 C CA . ALA A 1 89 ? 7.022 1.334 -6.627 1.00 93.69 89 ALA A CA 1
ATOM 673 C C . ALA A 1 89 ? 6.036 0.546 -5.754 1.00 93.69 89 ALA A C 1
ATOM 675 O O . ALA A 1 89 ? 5.298 1.139 -4.970 1.00 93.69 89 ALA A O 1
ATOM 676 N N . ARG A 1 90 ? 6.070 -0.791 -5.823 1.00 94.88 90 ARG A N 1
ATOM 677 C CA . ARG A 1 90 ? 5.241 -1.663 -4.981 1.00 94.88 90 ARG A CA 1
ATOM 678 C C . ARG A 1 90 ? 5.505 -1.456 -3.492 1.00 94.88 90 ARG A C 1
ATOM 680 O O . ARG A 1 90 ? 4.555 -1.310 -2.726 1.00 94.88 90 ARG A O 1
ATOM 687 N N . GLU A 1 91 ? 6.773 -1.439 -3.093 1.00 94.69 91 GLU A N 1
ATOM 688 C CA . GLU A 1 91 ? 7.184 -1.231 -1.701 1.00 94.69 91 GLU A CA 1
ATOM 689 C C . GLU A 1 91 ? 6.708 0.128 -1.173 1.00 94.69 91 GLU A C 1
ATOM 691 O O . GLU A 1 91 ? 6.112 0.203 -0.098 1.00 94.69 91 GLU A O 1
ATOM 696 N N . VAL A 1 92 ? 6.915 1.193 -1.956 1.00 93.00 92 VAL A N 1
ATOM 697 C CA . VAL A 1 92 ? 6.503 2.555 -1.596 1.00 93.00 92 VAL A CA 1
ATOM 698 C C . VAL A 1 92 ? 4.986 2.646 -1.470 1.00 93.00 92 VAL A C 1
ATOM 700 O O . VAL A 1 92 ? 4.501 3.113 -0.445 1.00 93.00 92 VAL A O 1
ATOM 703 N N . ILE A 1 93 ? 4.232 2.146 -2.455 1.00 93.75 93 ILE A N 1
ATOM 704 C CA . ILE A 1 93 ? 2.762 2.148 -2.421 1.00 93.75 93 ILE A CA 1
ATOM 705 C C . ILE A 1 93 ? 2.251 1.424 -1.174 1.00 93.75 93 ILE A C 1
ATOM 707 O O . ILE A 1 93 ? 1.417 1.965 -0.447 1.00 93.75 93 ILE A O 1
ATOM 711 N N . GLN A 1 94 ? 2.759 0.218 -0.902 1.00 94.94 94 GLN A N 1
ATOM 712 C CA . GLN A 1 94 ? 2.346 -0.547 0.271 1.00 94.94 94 GLN A CA 1
ATOM 713 C C . GLN A 1 94 ? 2.668 0.209 1.563 1.00 94.94 94 GLN A C 1
ATOM 715 O O . GLN A 1 94 ? 1.784 0.388 2.395 1.00 94.94 94 GLN A O 1
ATOM 720 N N . SER A 1 95 ? 3.908 0.681 1.714 1.00 94.88 95 SER A N 1
ATOM 721 C CA . SER A 1 95 ? 4.356 1.405 2.906 1.00 94.88 95 SER A CA 1
ATOM 722 C C . SER A 1 95 ? 3.506 2.652 3.157 1.00 94.88 95 SER A C 1
ATOM 724 O O . SER A 1 95 ? 2.932 2.803 4.233 1.00 94.88 95 SER A O 1
ATOM 726 N N . THR A 1 96 ? 3.320 3.494 2.136 1.00 94.19 96 THR A N 1
ATOM 727 C CA . THR A 1 96 ? 2.520 4.718 2.243 1.00 94.19 96 THR A CA 1
ATOM 728 C C . THR A 1 96 ? 1.081 4.425 2.650 1.00 94.19 96 THR A C 1
ATOM 730 O O . THR A 1 96 ? 0.548 5.090 3.539 1.00 94.19 96 THR A O 1
ATOM 733 N N . ILE A 1 97 ? 0.435 3.431 2.038 1.00 93.94 97 ILE A N 1
ATOM 734 C CA . ILE A 1 97 ? -0.963 3.136 2.360 1.00 93.94 97 ILE A CA 1
ATOM 735 C C . ILE A 1 97 ? -1.086 2.532 3.758 1.00 93.94 97 ILE A C 1
ATOM 737 O O . ILE A 1 97 ? -1.964 2.942 4.516 1.00 93.94 97 ILE A O 1
ATOM 741 N N . CYS A 1 98 ? -0.196 1.616 4.132 1.00 94.81 98 CYS A N 1
ATOM 742 C CA . CYS A 1 98 ? -0.214 1.010 5.458 1.00 94.81 98 CYS A CA 1
ATOM 743 C C . CYS A 1 98 ? 0.055 2.037 6.567 1.00 94.81 98 CYS A C 1
ATOM 745 O O . CYS A 1 98 ? -0.678 2.067 7.555 1.00 94.81 98 CYS A O 1
ATOM 747 N N . SER A 1 99 ? 1.015 2.948 6.383 1.00 95.38 99 SER A N 1
ATOM 748 C CA . SER A 1 99 ? 1.258 4.037 7.338 1.00 95.38 99 SER A CA 1
ATOM 749 C C . SER A 1 99 ? 0.068 4.994 7.448 1.00 95.38 99 SER A C 1
ATOM 751 O O . SER A 1 99 ? -0.296 5.410 8.549 1.00 95.38 99 SER A O 1
ATOM 753 N N . ASN A 1 100 ? -0.588 5.317 6.329 1.00 95.00 100 ASN A N 1
ATOM 754 C CA . ASN A 1 100 ? -1.801 6.135 6.354 1.00 95.00 100 ASN A CA 1
ATOM 755 C C . ASN A 1 100 ? -2.958 5.421 7.065 1.00 95.00 100 ASN A C 1
ATOM 757 O O . ASN A 1 100 ? -3.690 6.054 7.826 1.00 95.00 100 ASN A O 1
ATOM 761 N N . LEU A 1 101 ? -3.109 4.109 6.870 1.00 94.62 101 LEU A N 1
ATOM 762 C CA . LEU A 1 101 ? -4.116 3.314 7.568 1.00 94.62 101 LEU A CA 1
ATOM 763 C C . LEU A 1 101 ? -3.895 3.343 9.085 1.00 94.62 101 LEU A C 1
ATOM 765 O O . LEU A 1 101 ? -4.836 3.603 9.834 1.00 94.62 101 LEU A O 1
ATOM 769 N N . GLU A 1 102 ? -2.660 3.133 9.542 1.00 94.44 102 GLU A N 1
ATOM 770 C CA . GLU A 1 102 ? -2.305 3.239 10.961 1.00 94.44 102 GLU A CA 1
ATOM 771 C C . GLU A 1 102 ? -2.650 4.615 11.540 1.00 94.44 102 GLU A C 1
ATOM 773 O O . GLU A 1 102 ? -3.230 4.714 12.627 1.00 94.44 102 GLU A O 1
ATOM 778 N N . LEU A 1 103 ? -2.343 5.682 10.798 1.00 95.50 103 LEU A N 1
ATOM 779 C CA . LEU A 1 103 ? -2.661 7.046 11.203 1.00 95.50 103 LEU A CA 1
ATOM 780 C C . LEU A 1 103 ? -4.174 7.265 11.323 1.00 95.50 103 LEU A C 1
ATOM 782 O O . LEU A 1 103 ? -4.627 7.842 12.313 1.00 95.50 103 LEU A O 1
ATOM 786 N N . ILE A 1 104 ? -4.963 6.795 10.355 1.00 95.50 104 ILE A N 1
ATOM 787 C CA . ILE A 1 104 ? -6.429 6.917 10.368 1.00 95.50 104 ILE A CA 1
ATOM 788 C C . ILE A 1 104 ? -7.019 6.157 11.557 1.00 95.50 104 ILE A C 1
ATOM 790 O O . ILE A 1 104 ? -7.830 6.711 12.303 1.00 95.50 104 ILE A O 1
ATOM 794 N N . VAL A 1 105 ? -6.573 4.918 11.789 1.00 95.19 105 VAL A N 1
ATOM 795 C CA . VAL A 1 105 ? -7.006 4.118 12.943 1.00 95.19 105 VAL A CA 1
ATOM 796 C C . VAL A 1 105 ? -6.700 4.860 14.243 1.00 95.19 105 VAL A C 1
ATOM 798 O O . VAL A 1 105 ? -7.558 4.970 15.114 1.00 95.19 105 VAL A O 1
ATOM 801 N N . LYS A 1 106 ? -5.509 5.447 14.368 1.00 92.69 106 LYS A N 1
ATOM 802 C CA . LYS A 1 106 ? -5.112 6.173 15.577 1.00 92.69 106 LYS A CA 1
ATOM 803 C C . LYS A 1 106 ? -5.883 7.478 15.788 1.00 92.69 106 LYS A C 1
ATOM 805 O O . LYS A 1 106 ? -6.238 7.784 16.920 1.00 92.69 106 LYS A O 1
ATOM 810 N N . THR A 1 107 ? -6.096 8.260 14.734 1.00 94.56 107 THR A N 1
ATOM 811 C CA . THR A 1 107 ? -6.603 9.640 14.843 1.00 94.56 107 THR A CA 1
ATOM 812 C C . THR A 1 107 ? -8.119 9.736 14.785 1.00 94.56 107 THR A C 1
ATOM 814 O O . THR A 1 107 ? -8.694 10.605 15.437 1.00 94.56 107 THR A O 1
ATOM 817 N N . GLN A 1 108 ? -8.775 8.845 14.045 1.00 94.12 108 GLN A N 1
ATOM 818 C CA . GLN A 1 108 ? -10.225 8.873 13.872 1.00 94.12 108 GLN A CA 1
ATOM 819 C C . GLN A 1 108 ? -10.887 7.758 14.674 1.00 94.12 108 GLN A C 1
ATOM 821 O O . GLN A 1 108 ? -11.748 8.019 15.512 1.00 94.12 108 GLN A O 1
ATOM 826 N N . VAL A 1 109 ? -10.448 6.515 14.469 1.00 93.50 109 VAL A N 1
ATOM 827 C CA . VAL A 1 109 ? -11.132 5.347 15.037 1.00 93.50 109 VAL A CA 1
ATOM 828 C C . VAL A 1 109 ? -10.896 5.247 16.542 1.00 93.50 109 VAL A C 1
ATOM 830 O O . VAL A 1 109 ? -11.846 5.180 17.317 1.00 93.50 109 VAL A O 1
ATOM 833 N N . ASN A 1 110 ? -9.642 5.312 16.983 1.00 93.38 110 ASN A N 1
ATOM 834 C CA . ASN A 1 110 ? -9.298 5.194 18.400 1.00 93.38 110 ASN A CA 1
ATOM 835 C C . ASN A 1 110 ? -9.786 6.384 19.228 1.00 93.38 110 ASN A C 1
ATOM 837 O O . ASN A 1 110 ? -10.124 6.203 20.395 1.00 93.38 110 ASN A O 1
ATOM 841 N N . THR A 1 111 ? -9.892 7.569 18.626 1.00 92.31 111 THR A N 1
ATOM 842 C CA . THR A 1 111 ? -10.526 8.729 19.267 1.00 92.31 111 THR A CA 1
ATOM 843 C C . THR A 1 111 ? -11.990 8.432 19.592 1.00 92.31 111 THR A C 1
ATOM 845 O O . THR A 1 111 ? -12.426 8.686 20.709 1.00 92.31 111 THR A O 1
ATOM 848 N N . LYS A 1 112 ? -12.728 7.802 18.668 1.00 90.81 112 LYS A N 1
ATOM 849 C CA . LYS A 1 112 ? -14.119 7.383 18.901 1.00 90.81 112 LYS A CA 1
ATOM 850 C C . LYS A 1 112 ? -14.252 6.205 19.854 1.00 90.81 112 LYS A C 1
ATOM 852 O O . LYS A 1 112 ? -15.128 6.215 20.710 1.00 90.81 112 LYS A O 1
ATOM 857 N N . LEU A 1 113 ? -13.354 5.227 19.788 1.00 89.19 113 LEU A N 1
ATOM 858 C CA . LEU A 1 113 ? -13.342 4.123 20.753 1.00 89.19 113 LEU A CA 1
ATOM 859 C C . LEU A 1 113 ? -13.066 4.601 22.184 1.00 89.19 113 LEU A C 1
ATOM 861 O O . LEU A 1 113 ? -13.593 4.026 23.132 1.00 89.19 113 LEU A O 1
ATOM 865 N N . ALA A 1 114 ? -12.283 5.668 22.352 1.00 87.94 114 ALA A N 1
ATOM 866 C CA . ALA A 1 114 ? -12.021 6.255 23.661 1.00 87.94 114 ALA A CA 1
ATOM 867 C C . ALA A 1 114 ? -13.243 6.969 24.268 1.00 87.94 114 ALA A C 1
ATOM 869 O O . ALA A 1 114 ? -13.300 7.106 25.491 1.00 87.94 114 ALA A O 1
ATOM 870 N N . GLU A 1 115 ? -14.205 7.397 23.441 1.00 87.81 115 GLU A N 1
ATOM 871 C CA . GLU A 1 115 ? -15.481 7.987 23.876 1.00 87.81 115 GLU A CA 1
ATOM 872 C C . GLU A 1 115 ? -16.457 6.923 24.419 1.00 87.81 115 GLU A C 1
ATOM 874 O O . GLU A 1 115 ? -17.427 7.277 25.089 1.00 87.81 115 GLU A O 1
ATOM 879 N N . ILE A 1 116 ? -16.208 5.626 24.181 1.00 84.62 116 ILE A N 1
ATOM 880 C CA . ILE A 1 116 ? -17.075 4.552 24.681 1.00 84.62 116 ILE A CA 1
ATOM 881 C C . ILE A 1 116 ? -17.049 4.545 26.220 1.00 84.62 116 ILE A C 1
ATOM 883 O O . ILE A 1 116 ? -15.972 4.421 26.822 1.00 84.62 116 ILE A O 1
ATOM 887 N N . PRO A 1 117 ? -18.219 4.646 26.882 1.00 78.88 117 PRO A N 1
ATOM 888 C CA . PRO A 1 117 ? -18.292 4.689 28.333 1.00 78.88 117 PRO A CA 1
ATOM 889 C C . PRO A 1 117 ? -17.767 3.386 28.942 1.00 78.88 117 PRO A C 1
ATOM 891 O O . PRO A 1 117 ? -18.133 2.283 28.541 1.00 78.88 117 PRO A O 1
ATOM 894 N N . LYS A 1 118 ? -16.903 3.514 29.954 1.00 74.69 118 LYS A N 1
ATOM 895 C CA . LYS A 1 118 ? -16.304 2.366 30.664 1.00 74.69 118 LYS A CA 1
ATOM 896 C C . LYS A 1 118 ? -17.294 1.645 31.580 1.00 74.69 118 LYS A C 1
ATOM 898 O O . LYS A 1 118 ? -17.057 0.504 31.963 1.00 74.69 118 LYS A O 1
ATOM 903 N N . ALA A 1 119 ? -18.346 2.348 31.977 1.00 72.75 119 ALA A N 1
ATOM 904 C CA . ALA A 1 119 ? -19.437 1.862 32.796 1.00 72.75 119 ALA A CA 1
ATOM 905 C C . ALA A 1 119 ? -20.699 2.593 32.342 1.00 72.75 119 ALA A C 1
ATOM 907 O O . ALA A 1 119 ? -20.648 3.792 32.069 1.00 72.75 119 ALA A O 1
ATOM 908 N N . ILE A 1 120 ? -21.802 1.862 32.249 1.00 76.50 120 ILE A N 1
ATOM 909 C CA . ILE A 1 120 ? -23.115 2.404 31.910 1.00 76.50 120 ILE A CA 1
ATOM 910 C C . ILE A 1 120 ? -23.933 2.363 33.198 1.00 76.50 120 ILE A C 1
ATOM 912 O O . ILE A 1 120 ? -23.914 1.342 33.896 1.00 76.50 120 ILE A O 1
ATOM 916 N N . ALA A 1 121 ? -24.597 3.464 33.558 1.00 81.44 121 ALA A N 1
ATOM 917 C CA . ALA A 1 121 ? -25.487 3.444 34.709 1.00 81.44 121 ALA A CA 1
ATOM 918 C C . ALA A 1 121 ? -26.668 2.515 34.406 1.00 81.44 121 ALA A C 1
ATOM 920 O O . ALA A 1 121 ? -27.183 2.489 33.291 1.00 81.44 121 ALA A O 1
ATOM 921 N N . VAL A 1 122 ? -27.116 1.745 35.399 1.00 82.00 122 VAL A N 1
ATOM 922 C CA . VAL A 1 122 ? -28.252 0.825 35.214 1.00 82.00 122 VAL A CA 1
ATOM 923 C C . VAL A 1 122 ? -29.511 1.592 34.792 1.00 82.00 122 VAL A C 1
ATOM 925 O O . VAL A 1 122 ? -30.289 1.070 34.004 1.00 82.00 122 VAL A O 1
ATOM 928 N N . SER A 1 123 ? -29.668 2.842 35.241 1.00 82.94 123 SER A N 1
ATOM 929 C CA . SER A 1 123 ? -30.726 3.752 34.784 1.00 82.94 123 SER A CA 1
ATOM 930 C C . SER A 1 123 ? -30.692 3.977 33.274 1.00 82.94 123 SER A C 1
ATOM 932 O O . SER A 1 123 ? -31.717 3.825 32.626 1.00 82.94 123 SER A O 1
ATOM 934 N N . ASP A 1 124 ? -29.517 4.238 32.697 1.00 80.75 124 ASP A N 1
ATOM 935 C CA . ASP A 1 124 ? -29.379 4.497 31.259 1.00 80.75 124 ASP A CA 1
ATOM 936 C C . ASP A 1 124 ? -29.700 3.240 30.434 1.00 80.75 124 ASP A C 1
ATOM 938 O O . ASP A 1 124 ? -30.244 3.325 29.336 1.00 80.75 124 ASP A O 1
ATOM 942 N N . VAL A 1 125 ? -29.383 2.054 30.973 1.00 80.75 125 VAL A N 1
ATOM 943 C CA . VAL A 1 125 ? -29.748 0.769 30.356 1.00 80.75 125 VAL A CA 1
ATOM 944 C C . VAL A 1 125 ? -31.258 0.547 30.419 1.00 80.75 125 VAL A C 1
ATOM 946 O O . VAL A 1 125 ? -31.853 0.134 29.427 1.00 80.75 125 VAL A O 1
ATOM 949 N N . LEU A 1 126 ? -31.882 0.816 31.568 1.00 83.81 126 LEU A N 1
ATOM 950 C CA . LEU A 1 126 ? -33.326 0.666 31.753 1.00 83.81 126 LEU A CA 1
ATOM 951 C C . LEU A 1 126 ? -34.112 1.623 30.849 1.00 83.81 126 LEU A C 1
ATOM 953 O O . LEU A 1 126 ? -35.044 1.178 30.185 1.00 83.81 126 LEU A O 1
ATOM 957 N N . ASP A 1 127 ? -33.682 2.881 30.737 1.00 84.19 127 ASP A N 1
ATOM 958 C CA . ASP A 1 127 ? -34.296 3.877 29.850 1.00 84.19 127 ASP A CA 1
ATOM 959 C C . ASP A 1 127 ? -34.201 3.470 28.370 1.00 84.19 127 ASP A C 1
ATOM 961 O O . ASP A 1 127 ? -35.132 3.691 27.591 1.00 84.19 127 ASP A O 1
ATOM 965 N N . TYR A 1 128 ? -33.089 2.848 27.965 1.00 80.81 128 TYR A N 1
ATOM 966 C CA . TYR A 1 128 ? -32.931 2.336 26.603 1.00 80.81 128 TYR A CA 1
ATOM 967 C C . TYR A 1 128 ? -33.847 1.132 26.334 1.00 80.81 128 TYR A C 1
ATOM 969 O O . TYR A 1 128 ? -34.461 1.045 25.274 1.00 80.81 128 TYR A O 1
ATOM 977 N N . LEU A 1 129 ? -33.973 0.221 27.304 1.00 80.81 129 LEU A N 1
ATOM 978 C CA . LEU A 1 129 ? -34.827 -0.966 27.198 1.00 80.81 129 LEU A CA 1
ATOM 979 C C . LEU A 1 129 ? -36.325 -0.633 27.223 1.00 80.81 129 LEU A C 1
ATOM 981 O O . LEU A 1 129 ? -37.109 -1.325 26.576 1.00 80.81 129 LEU A O 1
ATOM 985 N N . ASP A 1 130 ? -36.740 0.404 27.952 1.00 78.94 130 ASP A N 1
ATOM 986 C CA . ASP A 1 130 ? -38.139 0.839 27.957 1.00 78.94 130 ASP A CA 1
ATOM 987 C C . ASP A 1 130 ? -38.518 1.607 26.682 1.00 78.94 130 ASP A C 1
ATOM 989 O O . ASP A 1 130 ? -39.628 1.417 26.186 1.00 78.94 130 ASP A O 1
ATOM 993 N N . LYS A 1 131 ? -37.590 2.358 26.069 1.00 72.69 131 LYS A N 1
ATOM 994 C CA . LYS A 1 131 ? -37.794 2.917 24.717 1.00 72.69 131 LYS A CA 1
ATOM 995 C C . LYS A 1 131 ? -37.983 1.841 23.649 1.00 72.69 131 LYS A C 1
ATOM 997 O O . LYS A 1 131 ? -38.806 2.005 22.756 1.00 72.69 131 LYS A O 1
ATOM 1002 N N . ASP A 1 132 ? -37.257 0.731 23.746 1.00 64.00 132 ASP A N 1
ATOM 1003 C CA . ASP A 1 132 ? -37.370 -0.372 22.784 1.00 64.00 132 ASP A CA 1
ATOM 1004 C C . ASP A 1 132 ? -38.737 -1.084 22.885 1.00 64.00 132 ASP A C 1
ATOM 1006 O O . ASP A 1 132 ? -39.303 -1.531 21.887 1.00 64.00 132 ASP A O 1
ATOM 1010 N N . LYS A 1 133 ? -39.344 -1.111 24.081 1.00 58.94 133 LYS A N 1
ATOM 1011 C CA . LYS A 1 133 ? -40.708 -1.636 24.280 1.00 58.94 133 LYS A CA 1
ATOM 1012 C C . LYS A 1 133 ? -41.805 -0.767 23.667 1.00 58.94 133 LYS A C 1
ATOM 1014 O O . LYS A 1 133 ? -42.883 -1.300 23.402 1.00 58.94 133 LYS A O 1
ATOM 1019 N N . GLU A 1 134 ? -41.579 0.530 23.467 1.00 57.19 134 GLU A N 1
ATOM 1020 C CA . GLU A 1 134 ? -42.546 1.390 22.771 1.00 57.19 134 GLU A CA 1
ATOM 1021 C C . GLU A 1 134 ? -42.586 1.093 21.264 1.00 57.19 134 GLU A C 1
ATOM 1023 O O . GLU A 1 134 ? -43.649 1.195 20.662 1.00 57.19 134 GLU A O 1
ATOM 1028 N N . ILE A 1 135 ? -41.481 0.626 20.672 1.00 54.81 135 ILE A N 1
ATOM 1029 C CA . ILE A 1 135 ? -41.376 0.318 19.233 1.00 54.81 135 ILE A CA 1
ATOM 1030 C C . ILE A 1 135 ? -42.043 -1.024 18.879 1.00 54.81 135 ILE A C 1
ATOM 1032 O O . ILE A 1 135 ? -42.549 -1.200 17.777 1.00 54.81 135 ILE A O 1
ATOM 1036 N N . VAL A 1 136 ? -42.097 -1.978 19.814 1.00 57.16 136 VAL A N 1
ATOM 1037 C CA . VAL A 1 136 ? -42.732 -3.299 19.602 1.00 57.16 136 VAL A CA 1
ATOM 1038 C C . VAL A 1 136 ? -44.256 -3.264 19.847 1.00 57.16 136 VAL A C 1
ATOM 1040 O O . VAL A 1 136 ? -44.929 -4.287 19.741 1.00 57.16 136 VAL A O 1
ATOM 1043 N N . ARG A 1 137 ? -44.826 -2.103 20.201 1.00 54.16 137 ARG A N 1
ATOM 1044 C CA . ARG A 1 137 ? -46.258 -1.937 20.515 1.00 54.16 137 ARG A CA 1
ATOM 1045 C C . ARG A 1 137 ? -47.111 -1.317 19.396 1.00 54.16 137 ARG A C 1
ATOM 1047 O O . ARG A 1 137 ? -48.284 -1.052 19.660 1.00 54.16 137 ARG A O 1
ATOM 1054 N N . GLU A 1 138 ? -46.573 -1.139 18.188 1.00 42.97 138 GLU A N 1
ATOM 1055 C CA . GLU A 1 138 ? -47.362 -0.860 16.966 1.00 42.97 138 GLU A CA 1
ATOM 1056 C C . GLU A 1 138 ? -47.712 -2.133 16.185 1.00 42.97 138 GLU A C 1
ATOM 1058 O O . GLU A 1 138 ? -46.819 -2.991 15.992 1.00 42.97 138 GLU A O 1
#

Foldseek 3Di:
DDWDKDKDKDWDWDPPPDTDIFIFMKIKTKPPWDKDWDWDWDADPVRQIAIATPDIATDDTDMWMATPDRPPCRVVCCVPCGVVRRVVVRVVVRVVVVVVVRVCRVPPVSVVSRVPDPDDPVVNVVVVVVVVVVVVPD

Radius of gyration: 25.47 Å; chains: 1; bounding box: 80×23×60 Å

pLDDT: mean 86.53, std 11.52, range [42.97, 96.5]